Protein AF-A0A850STW4-F1 (afdb_monomer_lite)

Structure (mmCIF, N/CA/C/O backbone):
data_AF-A0A850STW4-F1
#
_entry.id   AF-A0A850STW4-F1
#
loop_
_atom_site.group_PDB
_atom_site.id
_atom_site.type_symbol
_atom_site.label_atom_id
_atom_site.label_alt_id
_atom_site.label_comp_id
_atom_site.label_asym_id
_atom_site.label_entity_id
_atom_site.label_seq_id
_atom_site.pdbx_PDB_ins_code
_atom_site.Cartn_x
_atom_site.Cartn_y
_atom_site.Cartn_z
_atom_site.occupancy
_atom_site.B_iso_or_equiv
_atom_site.auth_seq_id
_atom_site.auth_comp_id
_atom_site.auth_asym_id
_atom_site.auth_atom_id
_atom_site.pdbx_PDB_model_num
ATOM 1 N N . MET A 1 1 ? -25.063 -6.281 -8.061 1.00 38.19 1 MET A N 1
ATOM 2 C CA . MET A 1 1 ? -23.649 -5.848 -8.089 1.00 38.19 1 MET A CA 1
ATOM 3 C C . MET A 1 1 ? -23.603 -4.355 -7.805 1.00 38.19 1 MET A C 1
ATOM 5 O O . MET A 1 1 ? -24.111 -3.590 -8.612 1.00 38.19 1 MET A O 1
ATOM 9 N N . ARG A 1 2 ? -23.106 -3.925 -6.639 1.00 34.94 2 ARG A N 1
ATOM 10 C CA . ARG A 1 2 ? -22.818 -2.500 -6.410 1.00 34.94 2 ARG A CA 1
ATOM 11 C C . ARG A 1 2 ? -21.431 -2.239 -6.987 1.00 34.94 2 ARG A C 1
ATOM 13 O O . ARG A 1 2 ? -20.487 -2.894 -6.560 1.00 34.94 2 ARG A O 1
ATOM 20 N N . ALA A 1 3 ? -21.324 -1.350 -7.971 1.00 41.88 3 ALA A N 1
ATOM 21 C CA . ALA A 1 3 ? -20.027 -0.862 -8.422 1.00 41.88 3 ALA A CA 1
ATOM 22 C C . ALA A 1 3 ? -19.297 -0.271 -7.206 1.00 41.88 3 ALA A C 1
ATOM 24 O O . ALA A 1 3 ? -19.862 0.569 -6.499 1.00 41.88 3 ALA A O 1
ATOM 25 N N . ALA A 1 4 ? -18.086 -0.750 -6.921 1.00 53.72 4 ALA A N 1
ATOM 26 C CA . ALA A 1 4 ? -17.238 -0.128 -5.916 1.00 53.72 4 ALA A CA 1
ATOM 27 C C . ALA A 1 4 ? -17.026 1.340 -6.320 1.00 53.72 4 ALA A C 1
ATOM 29 O O . ALA A 1 4 ? -16.752 1.627 -7.487 1.00 53.72 4 ALA A O 1
ATOM 30 N N . LYS A 1 5 ? -17.201 2.280 -5.382 1.00 52.12 5 LYS A N 1
ATOM 31 C CA . LYS A 1 5 ? -16.791 3.673 -5.602 1.00 52.12 5 LYS A CA 1
ATOM 32 C C . LYS A 1 5 ? -15.286 3.650 -5.874 1.00 52.12 5 LYS A C 1
ATOM 34 O O . LYS A 1 5 ? -14.526 3.361 -4.958 1.00 52.12 5 LYS A O 1
ATOM 39 N N . GLY A 1 6 ? -14.888 3.898 -7.119 1.00 60.62 6 GLY A N 1
ATOM 40 C CA . GLY A 1 6 ? -13.477 3.965 -7.492 1.00 60.62 6 GLY A CA 1
ATOM 41 C C . GLY A 1 6 ? -12.769 5.079 -6.727 1.00 60.62 6 GLY A C 1
ATOM 42 O O . GLY A 1 6 ? -13.361 6.130 -6.456 1.00 60.62 6 GLY A O 1
ATOM 43 N N . VAL A 1 7 ? -11.511 4.844 -6.370 1.00 73.25 7 VAL A N 1
ATOM 44 C CA . VAL A 1 7 ? -10.676 5.851 -5.719 1.00 73.25 7 VAL A CA 1
ATOM 45 C C . VAL A 1 7 ? -10.356 6.941 -6.740 1.00 73.25 7 VAL A C 1
ATOM 47 O O . VAL A 1 7 ? -9.778 6.679 -7.790 1.00 73.25 7 VAL A O 1
ATOM 50 N N . SER A 1 8 ? -10.762 8.183 -6.462 1.00 79.75 8 SER A N 1
ATOM 51 C CA . SER A 1 8 ? -10.525 9.303 -7.384 1.00 79.75 8 SER A CA 1
ATOM 52 C C . SER A 1 8 ? -9.075 9.792 -7.359 1.00 79.75 8 SER A C 1
ATOM 54 O O . SER A 1 8 ? -8.608 10.376 -8.333 1.00 79.75 8 SER A O 1
ATOM 56 N N . VAL A 1 9 ? -8.380 9.605 -6.231 1.00 95.62 9 VAL A N 1
ATOM 57 C CA . VAL A 1 9 ? -6.977 9.985 -6.025 1.00 95.62 9 VAL A CA 1
ATOM 58 C C . VAL A 1 9 ? -6.339 9.042 -5.007 1.00 95.62 9 VAL A C 1
ATOM 60 O O . VAL A 1 9 ? -6.847 8.919 -3.895 1.00 95.62 9 VAL A O 1
ATOM 63 N N . TYR A 1 10 ? -5.194 8.456 -5.349 1.00 98.38 10 TYR A N 1
ATOM 64 C CA . TYR A 1 10 ? -4.343 7.722 -4.415 1.00 98.38 10 TYR A CA 1
ATOM 65 C C . TYR A 1 10 ? -3.368 8.691 -3.738 1.00 98.38 10 TYR A C 1
ATOM 67 O O . TYR A 1 10 ? -2.651 9.430 -4.416 1.00 98.38 10 TYR A O 1
ATOM 75 N N . SER A 1 11 ? -3.340 8.700 -2.412 1.00 98.44 11 SER A N 1
ATOM 76 C CA . SER A 1 11 ? -2.391 9.439 -1.578 1.00 98.44 11 SER A CA 1
ATOM 77 C C . SER A 1 11 ? -1.335 8.475 -1.054 1.00 98.44 11 SER A C 1
ATOM 79 O O . SER A 1 11 ? -1.653 7.541 -0.315 1.00 98.44 11 SER A O 1
ATOM 81 N N . VAL A 1 12 ? -0.093 8.700 -1.470 1.00 98.69 12 VAL A N 1
ATOM 82 C CA . VAL A 1 12 ? 1.061 7.847 -1.188 1.00 98.69 12 VAL A CA 1
ATOM 83 C C . VAL A 1 12 ? 2.028 8.626 -0.309 1.00 98.69 12 VAL A C 1
ATOM 85 O O . VAL A 1 12 ? 2.485 9.699 -0.707 1.00 98.69 12 VAL A O 1
ATOM 88 N N . LYS A 1 13 ? 2.344 8.085 0.871 1.00 98.62 13 LYS A N 1
ATOM 89 C CA . LYS A 1 13 ? 3.355 8.635 1.777 1.00 98.62 13 LYS A CA 1
ATOM 90 C C . LYS A 1 13 ? 4.736 8.524 1.151 1.00 98.62 13 LYS A C 1
ATOM 92 O O . LYS A 1 13 ? 5.451 9.516 1.099 1.00 98.62 13 LYS A O 1
ATOM 97 N N . GLU A 1 14 ? 5.081 7.338 0.664 1.00 98.69 14 GLU A N 1
ATOM 98 C CA . GLU A 1 14 ? 6.385 7.045 0.074 1.00 98.69 14 GLU A CA 1
ATOM 99 C C . GLU A 1 14 ? 6.330 5.826 -0.856 1.00 98.69 14 GLU A C 1
ATOM 101 O O . GLU A 1 14 ? 5.474 4.946 -0.725 1.00 98.69 14 GLU A O 1
ATOM 106 N N . CYS A 1 15 ? 7.253 5.792 -1.813 1.00 98.81 15 CYS A N 1
ATOM 107 C CA . CYS A 1 15 ? 7.458 4.701 -2.750 1.00 98.81 15 CYS A CA 1
ATOM 108 C C . CYS A 1 15 ? 8.961 4.516 -2.983 1.00 98.81 15 CYS A C 1
ATOM 110 O O . CYS A 1 15 ? 9.637 5.459 -3.391 1.00 98.81 15 CYS A O 1
ATOM 112 N N . TYR A 1 16 ? 9.498 3.326 -2.709 1.00 98.62 16 TYR A N 1
ATOM 113 C CA . TYR A 1 16 ? 10.944 3.077 -2.758 1.00 98.62 16 TYR A CA 1
ATOM 114 C C . TYR A 1 16 ? 11.274 1.593 -2.943 1.00 98.62 16 TYR A C 1
ATOM 116 O O . TYR A 1 16 ? 10.477 0.720 -2.622 1.00 98.62 16 TYR A O 1
ATOM 124 N N . PHE A 1 17 ? 12.466 1.295 -3.459 1.00 98.56 17 PHE A N 1
ATOM 125 C CA . PHE A 1 17 ? 12.962 -0.071 -3.628 1.00 98.56 17 PHE A CA 1
ATOM 126 C C . PHE A 1 17 ? 13.851 -0.485 -2.454 1.00 98.56 17 PHE A C 1
ATOM 128 O O . PHE A 1 17 ? 14.738 0.265 -2.051 1.00 98.56 17 PHE A O 1
ATOM 135 N N . THR A 1 18 ? 13.614 -1.677 -1.911 1.00 98.19 18 THR A N 1
ATOM 136 C CA . THR A 1 18 ? 14.407 -2.265 -0.822 1.00 98.19 18 THR A CA 1
ATOM 137 C C . THR A 1 18 ? 14.202 -3.788 -0.769 1.00 98.19 18 THR A C 1
ATOM 139 O O . THR A 1 18 ? 13.631 -4.383 -1.684 1.00 98.19 18 THR A O 1
ATOM 142 N N . LEU A 1 19 ? 14.660 -4.440 0.298 1.00 98.00 19 LEU A N 1
ATOM 143 C CA . LEU A 1 19 ? 14.302 -5.815 0.642 1.00 98.00 19 LEU A CA 1
ATOM 144 C C . LEU A 1 19 ? 13.155 -5.820 1.664 1.00 98.00 19 LEU A C 1
ATOM 146 O O . LEU A 1 19 ? 13.160 -5.018 2.596 1.00 98.00 19 LEU A O 1
ATOM 150 N N . GLN A 1 20 ? 12.196 -6.738 1.518 1.00 97.69 20 GLN A N 1
ATOM 151 C CA . GLN A 1 20 ? 11.185 -7.003 2.546 1.00 97.69 20 GLN A CA 1
ATOM 152 C C . GLN A 1 20 ? 11.881 -7.421 3.850 1.00 97.69 20 GLN A C 1
ATOM 154 O O . GLN A 1 20 ? 12.722 -8.321 3.849 1.00 97.69 20 GLN A O 1
ATOM 159 N N . GLY A 1 21 ? 11.551 -6.752 4.951 1.00 95.31 21 GLY A N 1
ATOM 160 C CA . GLY A 1 21 ? 12.136 -7.003 6.268 1.00 95.31 21 GLY A CA 1
ATOM 161 C C . GLY A 1 21 ? 11.406 -8.085 7.063 1.00 95.31 21 GLY A C 1
ATOM 162 O O . GLY A 1 21 ? 12.013 -8.719 7.921 1.00 95.31 21 GLY A O 1
ATOM 163 N N . GLU A 1 22 ? 10.133 -8.345 6.755 1.00 95.06 22 GLU A N 1
ATOM 164 C CA . GLU A 1 22 ? 9.234 -9.106 7.629 1.00 95.06 22 GLU A CA 1
ATOM 165 C C . GLU A 1 22 ? 8.542 -10.300 6.948 1.00 95.06 22 GLU A C 1
ATOM 167 O O . GLU A 1 22 ? 8.443 -10.410 5.721 1.00 95.06 22 GLU A O 1
ATOM 172 N N . GLY A 1 23 ? 8.018 -11.197 7.789 1.00 95.25 23 GLY A N 1
ATOM 173 C CA . GLY A 1 23 ? 7.176 -12.317 7.382 1.00 95.25 23 GLY A CA 1
ATOM 174 C C . GLY A 1 23 ? 7.891 -13.381 6.545 1.00 95.25 23 GLY A C 1
ATOM 175 O O . GLY A 1 23 ? 9.111 -13.508 6.525 1.00 95.25 23 GLY A O 1
ATOM 176 N N . ALA A 1 24 ? 7.113 -14.189 5.824 1.00 95.81 24 ALA A N 1
ATOM 177 C CA . ALA A 1 24 ? 7.654 -15.290 5.019 1.00 95.81 24 ALA A CA 1
ATOM 178 C C . ALA A 1 24 ? 8.400 -14.831 3.747 1.00 95.81 24 ALA A C 1
ATOM 180 O O . ALA A 1 24 ? 8.971 -15.657 3.040 1.00 95.81 24 ALA A O 1
ATOM 181 N N . GLN A 1 25 ? 8.366 -13.532 3.430 1.00 95.62 25 GLN A N 1
ATOM 182 C CA . GLN A 1 25 ? 9.007 -12.943 2.250 1.00 95.62 25 GLN A CA 1
ATOM 183 C C . GLN A 1 25 ? 10.273 -12.141 2.615 1.00 95.62 25 GLN A C 1
ATOM 185 O O . GLN A 1 25 ? 10.806 -11.441 1.754 1.00 95.62 25 GLN A O 1
ATOM 190 N N . THR A 1 26 ? 10.766 -12.226 3.859 1.00 97.31 26 THR A N 1
ATOM 191 C CA . THR A 1 26 ? 11.983 -11.528 4.303 1.00 97.31 26 THR A CA 1
ATOM 192 C C . THR A 1 26 ? 13.170 -11.777 3.364 1.00 97.31 26 THR A C 1
ATOM 194 O O . THR A 1 26 ? 13.424 -12.899 2.926 1.00 97.31 26 THR A O 1
ATOM 197 N N . GLY A 1 27 ? 13.915 -10.714 3.055 1.00 97.19 27 GLY A N 1
ATOM 198 C CA . GLY A 1 27 ? 15.076 -10.725 2.162 1.00 97.19 27 GLY A CA 1
ATOM 199 C C . GLY A 1 27 ? 14.730 -10.626 0.674 1.00 97.19 27 GLY A C 1
ATOM 200 O O . GLY A 1 27 ? 15.629 -10.461 -0.151 1.00 97.19 27 GLY A O 1
ATOM 201 N N . ARG A 1 28 ? 13.447 -10.684 0.299 1.00 97.06 28 ARG A N 1
ATOM 202 C CA . ARG A 1 28 ? 13.025 -10.549 -1.097 1.00 97.06 28 ARG A CA 1
ATOM 203 C C . ARG A 1 28 ? 13.042 -9.088 -1.539 1.00 97.06 28 ARG A C 1
ATOM 205 O O . ARG A 1 28 ? 12.437 -8.237 -0.895 1.00 97.06 28 ARG A O 1
ATOM 212 N N . ALA A 1 29 ? 13.684 -8.814 -2.672 1.00 98.06 29 ALA A N 1
ATOM 213 C CA . ALA A 1 29 ? 13.673 -7.493 -3.296 1.00 98.06 29 ALA A CA 1
ATOM 214 C C . ALA A 1 29 ? 12.253 -7.080 -3.700 1.00 98.06 29 ALA A C 1
ATOM 216 O O . ALA A 1 29 ? 11.566 -7.858 -4.361 1.00 98.06 29 ALA A O 1
ATOM 217 N N . ALA A 1 30 ? 11.838 -5.871 -3.322 1.00 98.50 30 ALA A N 1
ATOM 218 C CA . ALA A 1 30 ? 10.496 -5.346 -3.541 1.00 98.50 30 ALA A CA 1
ATOM 219 C C . ALA A 1 30 ? 10.486 -3.818 -3.686 1.00 98.50 30 ALA A C 1
ATOM 221 O O . ALA A 1 30 ? 11.304 -3.115 -3.091 1.00 98.50 30 ALA A O 1
ATOM 222 N N . VAL A 1 31 ? 9.511 -3.294 -4.431 1.00 98.81 31 VAL A N 1
ATOM 223 C CA . VAL A 1 31 ? 9.114 -1.884 -4.302 1.00 98.81 31 VAL A CA 1
ATOM 224 C C . VAL A 1 31 ? 8.079 -1.783 -3.189 1.00 98.81 31 VAL A C 1
ATOM 226 O O . VAL A 1 31 ? 7.056 -2.455 -3.233 1.00 98.81 31 VAL A O 1
ATOM 229 N N . PHE A 1 32 ? 8.316 -0.944 -2.194 1.00 98.81 32 PHE A N 1
ATOM 230 C CA . PHE A 1 32 ? 7.319 -0.594 -1.193 1.00 98.81 32 PHE A CA 1
ATOM 231 C C . PHE A 1 32 ? 6.473 0.555 -1.717 1.00 98.81 32 PHE A C 1
ATOM 233 O O . PHE A 1 32 ? 7.013 1.575 -2.135 1.00 98.81 32 PHE A O 1
ATOM 240 N N . LEU A 1 33 ? 5.154 0.379 -1.688 1.00 98.88 33 LEU A N 1
ATOM 241 C CA . LEU A 1 33 ? 4.161 1.409 -1.967 1.00 98.88 33 LEU A CA 1
ATOM 242 C C . LEU A 1 33 ? 3.383 1.670 -0.674 1.00 98.88 33 LEU A C 1
ATOM 244 O O . LEU A 1 33 ? 2.465 0.917 -0.340 1.00 98.88 33 LEU A O 1
ATOM 248 N N . ARG A 1 34 ? 3.769 2.717 0.064 1.00 98.81 34 ARG A N 1
ATOM 249 C CA . ARG A 1 34 ? 3.143 3.093 1.336 1.00 98.81 34 ARG A CA 1
ATOM 250 C C . ARG A 1 34 ? 2.060 4.138 1.097 1.00 98.81 34 ARG A C 1
ATOM 252 O O . ARG A 1 34 ? 2.357 5.302 0.829 1.00 98.81 34 ARG A O 1
ATOM 259 N N . PHE A 1 35 ? 0.801 3.744 1.215 1.00 98.62 35 PHE A N 1
ATOM 260 C CA . PHE A 1 35 ? -0.332 4.659 1.191 1.00 98.62 35 PHE A CA 1
ATOM 261 C C . PHE A 1 35 ? -0.385 5.521 2.459 1.00 98.62 35 PHE A C 1
ATOM 263 O O . PHE A 1 35 ? 0.166 5.182 3.506 1.00 98.62 35 PHE A O 1
ATOM 270 N N . SER A 1 36 ? -1.043 6.669 2.353 1.00 98.31 36 SER A N 1
ATOM 271 C CA . SER A 1 36 ? -1.301 7.560 3.482 1.00 98.31 36 SER A CA 1
ATOM 272 C C . SER A 1 36 ? -2.599 7.188 4.202 1.00 98.31 36 SER A C 1
ATOM 274 O O . SER A 1 36 ? -3.604 6.872 3.565 1.00 98.31 36 SER A O 1
ATOM 276 N N . GLY A 1 37 ? -2.611 7.331 5.528 1.00 97.62 37 GLY A N 1
ATOM 277 C CA . GLY A 1 37 ? -3.808 7.162 6.363 1.00 97.62 37 GLY A CA 1
ATOM 278 C C . GLY A 1 37 ? -4.104 5.721 6.800 1.00 97.62 37 GLY A C 1
ATOM 279 O O . GLY A 1 37 ? -3.703 4.754 6.161 1.00 97.62 37 GLY A O 1
ATOM 280 N N . CYS A 1 38 ? -4.812 5.585 7.924 1.00 98.38 38 CYS A N 1
ATOM 281 C CA . CYS A 1 38 ? -5.227 4.317 8.525 1.00 98.38 38 CYS A CA 1
ATOM 282 C C . CYS A 1 38 ? -6.606 4.479 9.176 1.00 98.38 38 CYS A C 1
ATOM 284 O O . CYS A 1 38 ? -6.958 5.561 9.641 1.00 98.38 38 CYS A O 1
ATOM 286 N N . ASN A 1 39 ? -7.385 3.401 9.246 1.00 97.56 39 ASN A N 1
ATOM 287 C CA . ASN A 1 39 ? -8.683 3.392 9.921 1.00 97.56 39 ASN A CA 1
ATOM 288 C C . ASN A 1 39 ? -8.593 3.098 11.429 1.00 97.56 39 ASN A C 1
ATOM 290 O O . ASN A 1 39 ? -9.602 3.203 12.121 1.00 97.56 39 ASN A O 1
ATOM 294 N N . LEU A 1 40 ? -7.413 2.732 11.945 1.00 97.19 40 LEU A N 1
ATOM 295 C CA . LEU A 1 40 ? -7.210 2.386 13.362 1.00 97.19 40 LEU A CA 1
ATOM 296 C C . LEU A 1 40 ? -6.439 3.444 14.162 1.00 97.19 40 LEU A C 1
ATOM 298 O O . LEU A 1 40 ? -6.410 3.372 15.392 1.00 97.19 40 LEU A O 1
ATOM 302 N N . TRP A 1 41 ? -5.817 4.408 13.482 1.00 97.81 41 TRP A N 1
ATOM 303 C CA . TRP A 1 41 ? -5.128 5.557 14.070 1.00 97.81 41 TRP A CA 1
ATOM 304 C C . TRP A 1 41 ? -4.978 6.664 13.019 1.00 97.81 41 TRP A C 1
ATOM 306 O O . TRP A 1 41 ? -4.768 6.374 11.845 1.00 97.81 41 TRP A O 1
ATOM 316 N N . SER A 1 42 ? -5.063 7.932 13.428 1.00 94.88 42 SER A N 1
ATOM 317 C CA . SER A 1 42 ? -4.937 9.082 12.519 1.00 94.88 42 SER A CA 1
ATOM 318 C C . SER A 1 42 ? -3.521 9.286 11.969 1.00 94.88 42 SER A C 1
ATOM 320 O O . SER A 1 42 ? -3.358 9.983 10.969 1.00 94.88 42 SER A O 1
ATOM 322 N N . GLY A 1 43 ? -2.505 8.700 12.613 1.00 94.94 43 GLY A N 1
ATOM 323 C CA . GLY A 1 43 ? -1.092 8.965 12.329 1.00 94.94 43 GLY A CA 1
ATOM 324 C C . GLY A 1 43 ? -0.550 10.204 13.043 1.00 94.94 43 GLY A C 1
ATOM 325 O O . GLY A 1 43 ? 0.576 10.615 12.787 1.00 94.94 43 GLY A O 1
ATOM 326 N N . LEU A 1 44 ? -1.346 10.826 13.919 1.00 94.88 44 LEU A N 1
ATOM 327 C CA . LEU A 1 44 ? -0.955 12.006 14.685 1.00 94.88 44 LEU A CA 1
ATOM 328 C C . LEU A 1 44 ? -0.774 11.621 16.152 1.00 94.88 44 LEU A C 1
ATOM 330 O O . LEU A 1 44 ? -1.672 11.041 16.766 1.00 94.88 44 LEU A O 1
ATOM 334 N N . GLU A 1 45 ? 0.374 11.982 16.728 1.00 96.06 45 GLU A N 1
ATOM 335 C CA . GLU A 1 45 ? 0.746 11.596 18.100 1.00 96.06 45 GLU A CA 1
ATOM 336 C C . GLU A 1 45 ? -0.287 12.016 19.148 1.00 96.06 45 GLU A C 1
ATOM 338 O O . GLU A 1 45 ? -0.592 11.253 20.060 1.00 96.06 45 GLU A O 1
ATOM 343 N N . ARG A 1 46 ? -0.910 13.185 18.965 1.00 96.62 46 ARG A N 1
ATOM 344 C CA . ARG A 1 46 ? -1.978 13.685 19.848 1.00 96.62 46 ARG A CA 1
ATOM 345 C C . ARG A 1 46 ? -3.199 12.759 19.954 1.00 96.62 46 ARG A C 1
ATOM 347 O O . ARG A 1 46 ? -3.935 12.858 20.926 1.00 96.62 46 ARG A O 1
ATOM 354 N N . ASP A 1 47 ? -3.409 11.877 18.977 1.00 96.19 47 ASP A N 1
ATOM 355 C CA . ASP A 1 47 ? -4.547 10.954 18.937 1.00 96.19 47 ASP A CA 1
ATOM 356 C C . ASP A 1 47 ? -4.138 9.520 19.335 1.00 96.19 47 ASP A C 1
ATOM 358 O O . ASP A 1 47 ? -4.983 8.627 19.386 1.00 96.19 47 ASP A O 1
ATOM 362 N N . ARG A 1 48 ? -2.846 9.256 19.597 1.00 96.38 48 ARG A N 1
ATOM 363 C CA . ARG A 1 48 ? -2.320 7.896 19.821 1.00 96.38 48 ARG A CA 1
ATOM 364 C C . ARG A 1 48 ? -2.938 7.219 21.043 1.00 96.38 48 ARG A C 1
ATOM 366 O O . ARG A 1 48 ? -3.242 6.031 20.988 1.00 96.38 48 ARG A O 1
ATOM 373 N N . GLU A 1 49 ? -3.141 7.949 22.136 1.00 96.25 49 GLU A N 1
ATOM 374 C CA . GLU A 1 49 ? -3.673 7.376 23.382 1.00 96.25 49 GLU A CA 1
ATOM 375 C C . GLU A 1 49 ? -5.122 6.891 23.249 1.00 96.25 49 GLU A C 1
ATOM 377 O O . GLU A 1 49 ? -5.502 5.901 23.878 1.00 96.25 49 GLU A O 1
ATOM 382 N N . SER A 1 50 ? -5.927 7.555 22.417 1.00 96.06 50 SER A N 1
ATOM 383 C CA . SER A 1 50 ? -7.334 7.214 22.177 1.00 96.06 50 SER A CA 1
ATOM 384 C C . SER A 1 50 ? -7.542 6.317 20.952 1.00 96.06 50 SER A C 1
ATOM 386 O O . SER A 1 50 ? -8.645 5.808 20.748 1.00 96.06 50 SER A O 1
ATOM 388 N N . ALA A 1 51 ? -6.494 6.076 20.161 1.00 96.75 51 ALA A N 1
ATOM 389 C CA . ALA A 1 51 ? -6.542 5.232 18.976 1.00 96.75 51 ALA A CA 1
ATOM 390 C C . ALA A 1 51 ? -6.831 3.757 19.298 1.00 96.75 51 ALA A C 1
ATOM 392 O O . ALA A 1 51 ? -6.565 3.258 20.400 1.00 96.75 51 ALA A O 1
ATOM 393 N N . VAL A 1 52 ? -7.327 3.037 18.287 1.00 97.00 52 VAL A N 1
ATOM 394 C CA . VAL A 1 52 ? -7.497 1.578 18.347 1.00 97.00 52 VAL A CA 1
ATOM 395 C C . VAL A 1 52 ? -6.131 0.893 18.256 1.00 97.00 52 VAL A C 1
ATOM 397 O O . VAL A 1 52 ? -5.827 0.004 19.046 1.00 97.00 52 VAL A O 1
ATOM 400 N N . CYS A 1 53 ? -5.266 1.345 17.342 1.00 96.56 53 CYS A N 1
ATOM 401 C CA . CYS A 1 53 ? -3.874 0.904 17.259 1.00 96.56 53 CYS A CA 1
ATOM 402 C C . CYS A 1 53 ? -2.948 1.954 17.891 1.00 96.56 53 CYS A C 1
ATOM 404 O O . CYS A 1 53 ? -2.768 3.031 17.330 1.00 96.56 53 CYS A O 1
ATOM 406 N N . ARG A 1 54 ? -2.342 1.645 19.045 1.00 96.06 54 ARG A N 1
ATOM 407 C CA . ARG A 1 54 ? -1.527 2.610 19.820 1.00 96.06 54 ARG A CA 1
ATOM 408 C C . ARG A 1 54 ? -0.016 2.417 19.692 1.00 96.06 54 ARG A C 1
ATOM 410 O O . ARG A 1 54 ? 0.757 3.278 20.095 1.00 96.06 54 ARG A O 1
ATOM 417 N N . PHE A 1 55 ? 0.406 1.297 19.115 1.00 95.06 55 PHE A N 1
ATOM 418 C CA . PHE A 1 55 ? 1.804 0.863 19.051 1.00 95.06 55 PHE A CA 1
ATOM 419 C C . PHE A 1 55 ? 2.411 0.982 17.647 1.00 95.06 55 PHE A C 1
ATOM 421 O O . PHE A 1 55 ? 3.448 0.389 17.381 1.00 95.06 55 PHE A O 1
ATOM 428 N N . CYS A 1 56 ? 1.760 1.706 16.730 1.00 94.31 56 CYS A N 1
ATOM 429 C CA . CYS A 1 56 ? 2.279 1.877 15.377 1.00 94.31 56 CYS A CA 1
ATOM 430 C C . CYS A 1 56 ? 3.619 2.629 15.397 1.00 94.31 56 CYS A C 1
ATOM 432 O O . CYS A 1 56 ? 3.733 3.678 16.037 1.00 94.31 56 CYS A O 1
ATOM 434 N N . ASP A 1 57 ? 4.595 2.082 14.686 1.00 92.44 57 ASP A N 1
ATOM 435 C CA . ASP A 1 57 ? 5.979 2.542 14.534 1.00 92.44 57 ASP A CA 1
ATOM 436 C C . ASP A 1 57 ? 6.220 3.321 13.228 1.00 92.44 57 ASP A C 1
ATOM 438 O O . ASP A 1 57 ? 7.330 3.764 12.947 1.00 92.44 57 ASP A O 1
ATOM 442 N N . THR A 1 58 ? 5.177 3.468 12.415 1.00 91.94 58 THR A N 1
ATOM 443 C CA . THR A 1 58 ? 5.258 3.950 11.039 1.00 91.94 58 THR A CA 1
ATOM 444 C C . THR A 1 58 ? 4.673 5.354 10.927 1.00 91.94 58 THR A C 1
ATOM 446 O O . THR A 1 58 ? 3.533 5.588 11.331 1.00 91.94 58 THR A O 1
ATOM 449 N N . ASP A 1 59 ? 5.401 6.267 10.280 1.00 94.94 59 ASP A N 1
ATOM 450 C CA . ASP A 1 59 ? 4.833 7.523 9.787 1.00 94.94 59 ASP A CA 1
ATOM 451 C C . ASP A 1 59 ? 4.106 7.286 8.452 1.00 94.94 59 ASP A C 1
ATOM 453 O O . ASP A 1 59 ? 4.709 6.940 7.437 1.00 94.94 59 ASP A O 1
ATOM 457 N N . PHE A 1 60 ? 2.790 7.482 8.455 1.00 96.00 60 PHE A N 1
ATOM 458 C CA . PHE A 1 60 ? 1.930 7.398 7.271 1.00 96.00 60 PHE A CA 1
ATOM 459 C C . PHE A 1 60 ? 1.099 8.672 7.052 1.00 96.00 60 PHE A C 1
ATOM 461 O O . PHE A 1 60 ? 0.161 8.675 6.244 1.00 96.00 60 PHE A O 1
ATOM 468 N N . ALA A 1 61 ? 1.392 9.750 7.782 1.00 96.25 61 ALA A N 1
ATOM 469 C CA . ALA A 1 61 ? 0.683 11.014 7.646 1.00 96.25 61 ALA A CA 1
ATOM 470 C C . ALA A 1 61 ? 1.284 11.838 6.497 1.00 96.25 61 ALA A C 1
ATOM 472 O O . ALA A 1 61 ? 2.498 11.986 6.388 1.00 96.25 61 ALA A O 1
ATOM 473 N N . GLY A 1 62 ? 0.430 12.401 5.638 1.00 96.56 62 GLY A N 1
ATOM 474 C CA . GLY A 1 62 ? 0.881 13.204 4.496 1.00 96.56 62 GLY A CA 1
ATOM 475 C C . GLY A 1 62 ? 1.380 12.378 3.303 1.00 96.56 62 GLY A C 1
ATOM 476 O O . GLY A 1 62 ? 1.156 11.173 3.224 1.00 96.56 62 GLY A O 1
ATOM 477 N N . VAL A 1 63 ? 1.989 13.064 2.332 1.00 98.19 63 VAL A N 1
ATOM 478 C CA . VAL A 1 63 ? 2.437 12.524 1.025 1.00 98.19 63 VAL A CA 1
ATOM 479 C C . VAL A 1 63 ? 3.848 13.009 0.660 1.00 98.19 63 VAL A C 1
ATOM 481 O O . VAL A 1 63 ? 4.175 13.210 -0.505 1.00 98.19 63 VAL A O 1
ATOM 484 N N . ASP A 1 64 ? 4.645 13.305 1.678 1.00 97.94 64 ASP A N 1
ATOM 485 C CA . ASP A 1 64 ? 5.898 14.062 1.623 1.00 97.94 64 ASP A CA 1
ATOM 486 C C . ASP A 1 64 ? 7.161 13.194 1.735 1.00 97.94 64 ASP A C 1
ATOM 488 O O . ASP A 1 64 ? 8.273 13.719 1.685 1.00 97.94 64 ASP A O 1
ATOM 492 N N . GLY A 1 65 ? 7.010 11.875 1.869 1.00 98.00 65 GLY A N 1
ATOM 493 C CA . GLY A 1 65 ? 8.130 10.942 1.883 1.00 98.00 65 GLY A CA 1
ATOM 494 C C . GLY A 1 65 ? 8.745 10.720 0.492 1.00 98.00 65 GLY A C 1
ATOM 495 O O . GLY A 1 65 ? 8.233 11.205 -0.525 1.00 98.00 65 GLY A O 1
ATOM 496 N N . PRO A 1 66 ? 9.856 9.968 0.407 1.00 97.81 66 PRO A N 1
ATOM 497 C CA . PRO A 1 66 ? 10.528 9.675 -0.857 1.00 97.81 66 PRO A CA 1
ATOM 498 C C . PRO A 1 66 ? 9.588 8.983 -1.843 1.00 97.81 66 PRO A C 1
ATOM 500 O O . PRO A 1 66 ? 8.964 7.981 -1.516 1.00 97.81 66 PRO A O 1
ATOM 503 N N . GLY A 1 67 ? 9.451 9.524 -3.055 1.00 98.25 67 GLY A N 1
ATOM 504 C CA . GLY A 1 67 ? 8.501 8.989 -4.034 1.00 98.25 67 GLY A CA 1
ATOM 505 C C . GLY A 1 67 ? 7.024 9.149 -3.638 1.00 98.25 67 GLY A C 1
ATOM 506 O O . GLY A 1 67 ? 6.169 8.562 -4.302 1.00 98.25 67 GLY A O 1
ATOM 507 N N . GLY A 1 68 ? 6.722 9.918 -2.588 1.00 98.50 68 GLY A N 1
ATOM 508 C CA . GLY A 1 68 ? 5.374 10.268 -2.159 1.00 98.50 68 GLY A CA 1
ATOM 509 C C . GLY A 1 68 ? 4.679 11.234 -3.117 1.00 98.50 68 GLY A C 1
ATOM 510 O O . GLY A 1 68 ? 5.304 11.902 -3.945 1.00 98.50 68 GLY A O 1
ATOM 511 N N . GLY A 1 69 ? 3.353 11.283 -3.032 1.00 98.38 69 GLY A N 1
ATOM 512 C CA . GLY A 1 69 ? 2.5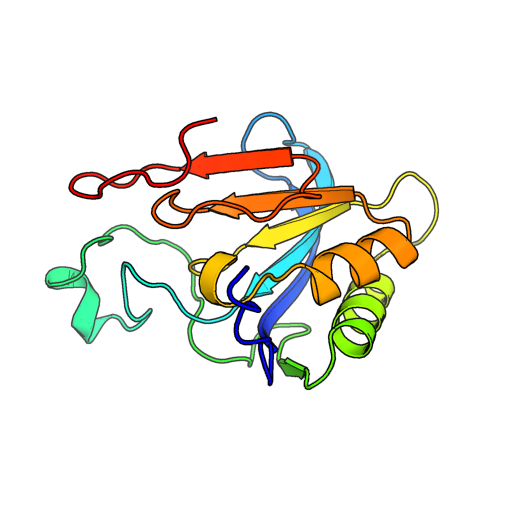51 12.187 -3.845 1.00 98.38 69 GLY A CA 1
ATOM 513 C C . GLY A 1 69 ? 1.081 11.799 -3.936 1.00 98.38 69 GLY A C 1
ATOM 514 O O . GLY A 1 69 ? 0.596 10.882 -3.270 1.00 98.38 69 GLY A O 1
ATOM 515 N N . LYS A 1 70 ? 0.360 12.527 -4.793 1.00 98.38 70 LYS A N 1
ATOM 516 C CA . LYS A 1 70 ? -1.036 12.249 -5.139 1.00 98.38 70 LYS A CA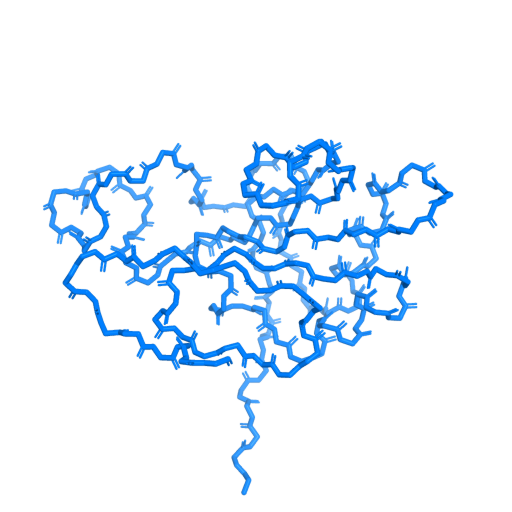 1
ATOM 517 C C . LYS A 1 70 ? -1.137 11.815 -6.592 1.00 98.38 70 LYS A C 1
ATOM 519 O O . LYS A 1 70 ? -0.630 12.498 -7.479 1.00 98.38 70 LYS A O 1
ATOM 524 N N . PHE A 1 71 ? -1.848 10.723 -6.833 1.00 98.19 71 PHE A N 1
ATOM 525 C CA . PHE A 1 71 ? -1.973 10.118 -8.152 1.00 98.19 71 PHE A CA 1
ATOM 526 C C . PHE A 1 71 ? -3.448 10.014 -8.522 1.00 98.19 71 PHE A C 1
ATOM 528 O O . PHE A 1 71 ? -4.210 9.319 -7.862 1.00 98.19 71 PHE A O 1
ATOM 535 N N . GLY A 1 72 ? -3.863 10.721 -9.574 1.00 96.81 72 GLY A N 1
ATOM 536 C CA . GLY A 1 72 ? -5.267 10.771 -10.005 1.00 96.81 72 GLY A CA 1
ATOM 537 C C . GLY A 1 72 ? -5.713 9.608 -10.896 1.00 96.81 72 GLY A C 1
ATOM 538 O O . GLY A 1 72 ? -6.846 9.603 -11.361 1.00 96.81 72 GLY A O 1
ATOM 539 N N . ALA A 1 73 ? -4.826 8.656 -11.199 1.00 96.31 73 ALA A N 1
ATOM 540 C CA . ALA A 1 73 ? -5.144 7.526 -12.063 1.00 96.31 73 ALA A CA 1
ATOM 541 C C . ALA A 1 73 ? -4.349 6.268 -11.668 1.00 96.31 73 ALA A C 1
ATOM 543 O O . ALA A 1 73 ? -3.150 6.382 -11.393 1.00 96.31 73 ALA A O 1
ATOM 544 N N . PRO A 1 74 ? -4.957 5.066 -11.738 1.00 97.50 74 PRO A N 1
ATOM 545 C CA . PRO A 1 74 ? -4.287 3.820 -11.359 1.00 97.50 74 PRO A CA 1
ATOM 546 C C . PRO A 1 74 ? -3.044 3.543 -12.210 1.00 97.50 74 PRO A C 1
ATOM 548 O O . PRO A 1 74 ? -1.989 3.188 -11.696 1.00 97.50 74 PRO A O 1
ATOM 551 N N . ARG A 1 75 ? -3.134 3.798 -13.525 1.00 97.94 75 ARG A N 1
ATOM 552 C CA . ARG A 1 75 ? -1.997 3.657 -14.450 1.00 97.94 75 ARG A CA 1
ATOM 553 C C . ARG A 1 75 ? -0.842 4.589 -14.091 1.00 97.94 75 ARG A C 1
ATOM 555 O O . ARG A 1 75 ? 0.295 4.145 -14.113 1.00 97.94 75 ARG A O 1
ATOM 562 N N . ALA A 1 76 ? -1.135 5.835 -13.712 1.00 98.19 76 ALA A N 1
ATOM 563 C CA . ALA A 1 76 ? -0.106 6.805 -13.344 1.00 98.19 76 ALA A CA 1
ATOM 564 C C . ALA A 1 76 ? 0.649 6.383 -12.075 1.00 98.19 76 ALA A C 1
ATOM 566 O O . ALA A 1 76 ? 1.870 6.513 -12.023 1.00 98.19 76 ALA A O 1
ATOM 567 N N . LEU A 1 77 ? -0.058 5.842 -11.076 1.00 98.75 77 LEU A N 1
ATOM 568 C CA . LEU A 1 77 ? 0.588 5.294 -9.885 1.00 98.75 77 LEU A CA 1
ATOM 569 C C . LEU A 1 77 ? 1.390 4.028 -10.209 1.00 98.75 77 LEU A C 1
ATOM 571 O O . LEU A 1 77 ? 2.533 3.899 -9.786 1.00 98.75 77 LEU A O 1
ATOM 575 N N . ALA A 1 78 ? 0.841 3.117 -11.008 1.00 98.69 78 ALA A N 1
ATOM 576 C CA . ALA A 1 78 ? 1.557 1.907 -11.390 1.00 98.69 78 ALA A CA 1
ATOM 577 C C . ALA A 1 78 ? 2.823 2.217 -12.224 1.00 98.69 78 ALA A C 1
ATOM 579 O O . ALA A 1 78 ? 3.868 1.609 -12.003 1.00 98.69 78 ALA A O 1
ATOM 580 N N . ASP A 1 79 ? 2.771 3.208 -13.125 1.00 98.69 79 ASP A N 1
ATOM 581 C CA . ASP A 1 79 ? 3.946 3.723 -13.850 1.00 98.69 79 ASP A CA 1
ATOM 582 C C . ASP A 1 79 ? 4.975 4.339 -12.905 1.00 98.69 79 ASP A C 1
ATOM 584 O O . ASP A 1 79 ? 6.176 4.201 -13.118 1.00 98.69 79 ASP A O 1
ATOM 588 N N . HIS A 1 80 ? 4.516 5.024 -11.858 1.00 98.75 80 HIS A N 1
ATOM 589 C CA . HIS A 1 80 ? 5.391 5.578 -10.833 1.00 98.75 80 HIS A CA 1
ATOM 590 C C . HIS A 1 80 ? 6.111 4.481 -10.046 1.00 98.75 80 HIS A C 1
ATOM 592 O O . HIS A 1 80 ? 7.332 4.528 -9.954 1.00 98.75 80 HIS A O 1
ATOM 598 N N . VAL A 1 81 ? 5.388 3.458 -9.579 1.00 98.81 81 VAL A N 1
ATOM 599 C CA . VAL A 1 81 ? 5.954 2.274 -8.900 1.00 98.81 81 VAL A CA 1
ATOM 600 C C . VAL A 1 81 ? 7.001 1.584 -9.776 1.00 98.81 81 VAL A C 1
ATOM 602 O O . VAL A 1 81 ? 8.089 1.258 -9.301 1.00 98.81 81 VAL A O 1
ATOM 605 N N . ALA A 1 82 ? 6.716 1.414 -11.070 1.00 98.56 82 ALA A N 1
ATOM 606 C CA . ALA A 1 82 ? 7.616 0.739 -12.001 1.00 98.56 82 ALA A CA 1
ATOM 607 C C . ALA A 1 82 ? 8.992 1.415 -12.129 1.00 98.56 82 ALA A C 1
ATOM 609 O O . ALA A 1 82 ? 9.984 0.722 -12.341 1.00 98.56 82 ALA A O 1
ATOM 610 N N . LYS A 1 83 ? 9.084 2.740 -11.940 1.00 98.38 83 LYS A N 1
ATOM 611 C CA . LYS A 1 83 ? 10.359 3.485 -12.001 1.00 98.38 83 LYS A CA 1
ATOM 612 C C . LYS A 1 83 ? 11.339 3.107 -10.891 1.00 98.38 83 LYS A C 1
ATOM 614 O O . LYS A 1 83 ? 12.530 3.357 -11.041 1.00 98.38 83 LYS A O 1
ATOM 619 N N . PHE A 1 84 ? 10.852 2.546 -9.785 1.00 98.50 84 PHE A N 1
ATOM 620 C CA . PHE A 1 84 ? 11.698 2.146 -8.660 1.00 98.50 84 PHE A CA 1
ATOM 621 C C . PHE A 1 84 ? 12.280 0.744 -8.831 1.00 98.50 84 PHE A C 1
ATOM 623 O O . PHE A 1 84 ? 13.223 0.396 -8.126 1.00 98.50 84 PHE A O 1
ATOM 630 N N . TRP A 1 85 ? 11.758 -0.069 -9.753 1.00 98.38 85 TRP A N 1
ATOM 631 C CA . TRP A 1 85 ? 12.329 -1.387 -9.995 1.00 98.38 85 TRP A CA 1
ATOM 632 C C . TRP A 1 85 ? 13.604 -1.270 -10.844 1.00 98.38 85 TRP A C 1
ATOM 634 O O . TRP A 1 85 ? 13.547 -0.707 -11.938 1.00 98.38 85 TRP A O 1
ATOM 644 N N . PRO A 1 86 ? 14.748 -1.830 -10.409 1.00 97.00 86 PRO A N 1
ATOM 645 C CA . PRO A 1 86 ? 16.019 -1.686 -11.127 1.00 97.00 86 PRO A CA 1
ATOM 646 C C . PRO A 1 86 ? 16.099 -2.497 -12.436 1.00 97.00 86 PRO A C 1
ATOM 648 O O . PRO A 1 86 ? 17.082 -2.391 -13.165 1.00 97.00 86 PRO A O 1
ATOM 651 N N . GLY A 1 87 ? 15.075 -3.298 -12.749 1.00 93.56 87 GLY A N 1
ATOM 652 C CA . GLY A 1 87 ? 15.021 -4.166 -13.926 1.00 93.56 87 GLY A CA 1
ATOM 653 C C . GLY A 1 87 ? 15.383 -5.624 -13.624 1.00 93.56 87 GLY A C 1
ATOM 654 O O . GLY A 1 87 ? 15.953 -5.948 -12.584 1.00 93.56 87 GLY A O 1
ATOM 655 N N . GLY A 1 88 ? 15.017 -6.519 -14.547 1.00 91.56 88 GLY A N 1
ATOM 656 C CA . GLY A 1 88 ? 15.231 -7.964 -14.417 1.00 91.56 88 GLY A CA 1
ATOM 657 C C . GLY A 1 88 ? 14.344 -8.650 -13.367 1.00 91.56 88 GLY A C 1
ATOM 658 O O . GLY A 1 88 ? 13.558 -8.015 -12.664 1.00 91.56 88 GLY A O 1
ATOM 659 N N . GLY A 1 89 ? 14.474 -9.976 -13.270 1.00 92.31 89 GLY A N 1
ATOM 660 C CA . GLY A 1 89 ? 13.796 -10.792 -12.260 1.00 92.31 89 GLY A CA 1
ATOM 661 C C . GLY A 1 89 ? 12.264 -10.788 -12.344 1.00 92.31 89 GLY A C 1
ATOM 662 O O . GLY A 1 89 ? 11.674 -10.557 -13.397 1.00 92.31 89 GLY A O 1
ATOM 663 N N . SER A 1 90 ? 11.620 -11.089 -11.213 1.00 93.56 90 SER A N 1
ATOM 664 C CA . SER A 1 90 ? 10.161 -11.062 -11.055 1.00 93.56 90 SER A CA 1
ATOM 665 C C . SER A 1 90 ? 9.772 -9.931 -10.099 1.00 93.56 90 SER A C 1
ATOM 667 O O . SER A 1 90 ? 9.867 -10.135 -8.882 1.00 93.56 90 SER A O 1
ATOM 669 N N . PRO A 1 91 ? 9.370 -8.756 -10.617 1.00 97.31 91 PRO A N 1
ATOM 670 C CA . PRO A 1 91 ? 9.073 -7.599 -9.788 1.00 97.31 91 PRO A CA 1
ATOM 671 C C . PRO A 1 91 ? 7.935 -7.891 -8.814 1.00 97.31 91 PRO A C 1
ATOM 673 O O . PRO A 1 91 ? 6.967 -8.585 -9.131 1.00 97.31 91 PRO A O 1
ATOM 676 N N . ILE A 1 92 ? 8.069 -7.363 -7.603 1.00 98.38 92 ILE A N 1
ATOM 677 C CA . ILE A 1 92 ? 7.047 -7.430 -6.563 1.00 98.38 92 ILE A CA 1
ATOM 678 C C . ILE A 1 92 ? 6.890 -6.053 -5.937 1.00 98.38 92 ILE A C 1
ATOM 680 O O . ILE A 1 92 ? 7.873 -5.342 -5.708 1.00 98.38 92 ILE A O 1
ATOM 684 N N . VAL A 1 93 ? 5.640 -5.676 -5.700 1.00 98.81 93 VAL A N 1
ATOM 685 C CA . VAL A 1 93 ? 5.273 -4.475 -4.964 1.00 98.81 93 VAL A CA 1
ATOM 686 C C . VAL A 1 93 ? 4.623 -4.902 -3.657 1.00 98.81 93 VAL A C 1
ATOM 688 O O . VAL A 1 93 ? 3.748 -5.766 -3.654 1.00 98.81 93 VAL A O 1
ATOM 691 N N . VAL A 1 94 ? 5.073 -4.322 -2.548 1.00 98.81 94 VAL A N 1
ATOM 692 C CA . VAL A 1 94 ? 4.435 -4.459 -1.239 1.00 98.81 94 VAL A CA 1
ATOM 693 C C . VAL A 1 94 ? 3.563 -3.228 -1.028 1.00 98.81 94 VAL A C 1
ATOM 695 O O . VAL A 1 94 ? 4.066 -2.131 -0.778 1.00 98.81 94 VAL A O 1
ATOM 698 N N . CYS A 1 95 ? 2.252 -3.400 -1.164 1.00 98.75 95 CYS A N 1
ATOM 699 C CA . CYS A 1 95 ? 1.257 -2.386 -0.842 1.00 98.75 95 CYS A CA 1
ATOM 700 C C . CYS A 1 95 ? 1.028 -2.355 0.675 1.00 98.75 95 CYS A C 1
ATOM 702 O O . CYS A 1 95 ? 0.609 -3.344 1.274 1.00 98.75 95 CYS A O 1
ATOM 704 N N . THR A 1 96 ? 1.297 -1.213 1.299 1.00 98.69 96 THR A N 1
ATOM 705 C CA . THR A 1 96 ? 1.242 -1.019 2.758 1.00 98.69 96 THR A CA 1
ATOM 706 C C . THR A 1 96 ? 0.779 0.407 3.089 1.00 98.69 96 THR A C 1
ATOM 708 O O . THR A 1 96 ? 0.449 1.164 2.181 1.00 98.69 96 THR A O 1
ATOM 711 N N . GLY A 1 97 ? 0.800 0.807 4.361 1.00 81.88 97 GLY A N 1
ATOM 712 C CA . GLY A 1 97 ? 0.699 2.200 4.812 1.00 81.88 97 GLY A CA 1
ATOM 713 C C . GLY A 1 97 ? -0.702 2.801 4.852 1.00 81.88 97 GLY A C 1
ATOM 714 O O . GLY A 1 97 ? -1.550 2.514 4.025 1.00 81.88 97 GLY A O 1
ATOM 715 N N . GLY A 1 98 ? -1.025 3.630 5.840 1.00 88.56 98 GLY A N 1
ATOM 716 C CA . GLY A 1 98 ? -1.261 2.991 7.123 1.00 88.56 98 GLY A CA 1
ATOM 717 C C . GLY A 1 98 ? -2.122 1.740 6.886 1.00 88.56 98 GLY A C 1
ATOM 718 O O . GLY A 1 98 ? -1.567 0.652 6.905 1.00 88.56 98 GLY A O 1
ATOM 719 N N . GLU A 1 99 ? -3.396 1.882 6.507 1.00 98.38 99 GLU A N 1
ATOM 720 C CA . GLU A 1 99 ? -4.187 0.761 5.967 1.00 98.38 99 GLU A CA 1
ATOM 721 C C . GLU A 1 99 ? -4.323 0.846 4.430 1.00 98.38 99 GLU A C 1
ATOM 723 O O . GLU A 1 99 ? -5.086 1.689 3.941 1.00 98.38 99 GLU A O 1
ATOM 728 N N . PRO A 1 100 ? -3.658 -0.036 3.652 1.00 98.19 100 PRO A N 1
ATOM 729 C CA . PRO A 1 100 ? -3.672 0.032 2.190 1.00 98.19 100 PRO A CA 1
ATOM 730 C C . PRO A 1 100 ? -5.061 -0.183 1.584 1.00 98.19 100 PRO A C 1
ATOM 732 O O . PRO A 1 100 ? -5.364 0.412 0.550 1.00 98.19 100 PRO A O 1
ATOM 735 N N . LEU A 1 101 ? -5.938 -0.978 2.209 1.00 97.69 101 LEU A N 1
ATOM 736 C CA . LEU A 1 101 ? -7.278 -1.266 1.677 1.00 97.69 101 LEU A CA 1
ATOM 737 C C . LEU A 1 101 ? -8.253 -0.083 1.764 1.00 97.69 101 LEU A C 1
ATOM 739 O O . LEU A 1 101 ? -9.375 -0.173 1.270 1.00 97.69 101 LEU A O 1
ATOM 743 N N . LEU A 1 102 ? -7.831 1.052 2.330 1.00 97.19 102 LEU A N 1
ATOM 744 C CA . LEU A 1 102 ? -8.547 2.319 2.170 1.00 97.19 102 LEU A CA 1
ATOM 745 C C . LEU A 1 102 ? -8.433 2.889 0.751 1.00 97.19 102 LEU A C 1
ATOM 747 O O . LEU A 1 102 ? -9.239 3.742 0.378 1.00 97.19 102 LEU A O 1
ATOM 751 N N . GLN A 1 103 ? -7.424 2.463 -0.015 1.00 98.12 103 GLN A N 1
ATOM 752 C CA . GLN A 1 103 ? -7.089 3.053 -1.310 1.00 98.12 103 GLN A CA 1
ATOM 753 C C . GLN A 1 103 ? -6.785 2.026 -2.409 1.00 98.12 103 GLN A C 1
ATOM 755 O O . GLN A 1 103 ? -7.026 2.313 -3.576 1.00 98.12 103 GLN A O 1
ATOM 760 N N . LEU A 1 104 ? -6.247 0.849 -2.082 1.00 97.94 104 LEU A N 1
ATOM 761 C CA . LEU A 1 104 ? -5.933 -0.187 -3.064 1.00 97.94 104 LEU A CA 1
ATOM 762 C C . LEU A 1 104 ? -7.223 -0.797 -3.629 1.00 97.94 104 LEU A C 1
ATOM 764 O O . LEU A 1 104 ? -7.974 -1.460 -2.916 1.00 97.94 104 LEU A O 1
ATOM 768 N N . ASP A 1 105 ? -7.459 -0.590 -4.923 1.00 97.06 105 ASP A N 1
ATOM 769 C CA . ASP A 1 105 ? -8.647 -1.048 -5.637 1.00 97.06 105 ASP A CA 1
ATOM 770 C C . ASP A 1 105 ? -8.301 -1.893 -6.876 1.00 97.06 105 ASP A C 1
ATOM 772 O O . ASP A 1 105 ? -7.146 -1.986 -7.299 1.00 97.06 105 ASP A O 1
ATOM 776 N N . ALA A 1 106 ? -9.318 -2.541 -7.457 1.00 96.75 106 ALA A N 1
ATOM 777 C CA . ALA A 1 106 ? -9.141 -3.429 -8.609 1.00 96.75 106 ALA A CA 1
ATOM 778 C C . ALA A 1 106 ? -8.446 -2.747 -9.812 1.00 96.75 106 ALA A C 1
ATOM 780 O O . ALA A 1 106 ? -7.518 -3.337 -10.358 1.00 96.75 106 ALA A O 1
ATOM 781 N N . PRO A 1 107 ? -8.780 -1.494 -10.192 1.00 97.38 107 PRO A N 1
ATOM 782 C CA . PRO A 1 107 ? -8.063 -0.801 -11.261 1.00 97.38 107 PRO A CA 1
ATOM 783 C C . PRO A 1 107 ? -6.559 -0.630 -11.015 1.00 97.38 107 PRO A C 1
ATOM 785 O O . PRO A 1 107 ? -5.779 -0.686 -11.969 1.00 97.38 107 PRO A O 1
ATOM 788 N N . LEU A 1 108 ? -6.134 -0.390 -9.768 1.00 98.25 108 LEU A N 1
ATOM 789 C CA . LEU A 1 108 ? -4.711 -0.292 -9.442 1.00 98.25 108 LEU A CA 1
ATOM 790 C C . LEU A 1 108 ? -4.032 -1.661 -9.458 1.00 98.25 108 LEU A C 1
ATOM 792 O O . LEU A 1 108 ? -2.922 -1.768 -9.976 1.00 98.25 108 LEU A O 1
ATOM 796 N N . ILE A 1 109 ? -4.706 -2.697 -8.959 1.00 98.50 109 ILE A N 1
ATOM 797 C CA . ILE A 1 109 ? -4.233 -4.088 -9.020 1.00 98.50 109 ILE A CA 1
ATOM 798 C C . ILE A 1 109 ? -3.973 -4.496 -10.472 1.00 98.50 109 ILE A C 1
ATOM 800 O O . ILE A 1 109 ? -2.846 -4.853 -10.816 1.00 98.50 109 ILE A O 1
ATOM 804 N N . ASP A 1 110 ? -4.963 -4.309 -11.347 1.00 98.38 110 ASP A N 1
ATOM 805 C CA . ASP A 1 110 ? -4.841 -4.605 -12.776 1.00 98.38 110 ASP A CA 1
ATOM 806 C C . ASP A 1 110 ? -3.696 -3.806 -13.419 1.00 98.38 110 ASP A C 1
ATOM 808 O O . ASP A 1 110 ? -2.940 -4.317 -14.248 1.00 98.38 110 ASP A O 1
ATOM 812 N N . ALA A 1 111 ? -3.531 -2.535 -13.035 1.00 98.50 111 ALA A N 1
ATOM 813 C CA . ALA A 1 111 ? -2.468 -1.688 -13.564 1.00 98.50 111 ALA A CA 1
ATOM 814 C C . ALA A 1 111 ? -1.065 -2.137 -13.113 1.00 98.50 111 ALA A C 1
ATOM 816 O O . ALA A 1 111 ? -0.124 -2.063 -13.910 1.00 98.50 111 ALA A O 1
ATOM 817 N N . LEU A 1 112 ? -0.907 -2.594 -11.871 1.00 98.75 112 LEU A N 1
ATOM 818 C CA . LEU A 1 112 ? 0.356 -3.131 -11.355 1.00 98.75 112 LEU A CA 1
ATOM 819 C C . LEU A 1 112 ? 0.698 -4.463 -12.033 1.00 98.75 112 LEU A C 1
ATOM 821 O O . LEU A 1 112 ? 1.811 -4.628 -12.539 1.00 98.75 112 LEU A O 1
ATOM 825 N N . HIS A 1 113 ? -0.280 -5.362 -12.148 1.00 98.69 113 HIS A N 1
ATOM 826 C CA . HIS A 1 113 ? -0.144 -6.623 -12.882 1.00 98.69 113 HIS A CA 1
ATOM 827 C C . HIS A 1 113 ? 0.220 -6.406 -14.352 1.00 98.69 113 HIS A C 1
ATOM 829 O O . HIS A 1 113 ? 1.110 -7.078 -14.870 1.00 98.69 113 HIS A O 1
ATOM 835 N N . ALA A 1 114 ? -0.373 -5.410 -15.017 1.00 98.44 114 ALA A N 1
ATOM 836 C CA . ALA A 1 114 ? -0.030 -5.053 -16.396 1.00 98.44 114 ALA A CA 1
ATOM 837 C C . ALA A 1 114 ? 1.431 -4.586 -16.571 1.00 98.44 114 ALA A C 1
ATOM 839 O O . ALA A 1 114 ? 1.937 -4.567 -17.691 1.00 98.44 114 ALA A O 1
ATOM 840 N N . ARG A 1 115 ? 2.121 -4.222 -15.480 1.00 98.12 115 ARG A N 1
ATOM 841 C CA . ARG A 1 115 ? 3.561 -3.893 -15.448 1.00 98.12 115 ARG A CA 1
ATOM 842 C C . ARG A 1 115 ? 4.422 -5.058 -14.952 1.00 98.12 115 ARG A C 1
ATOM 844 O O . ARG A 1 115 ? 5.602 -4.877 -14.670 1.00 98.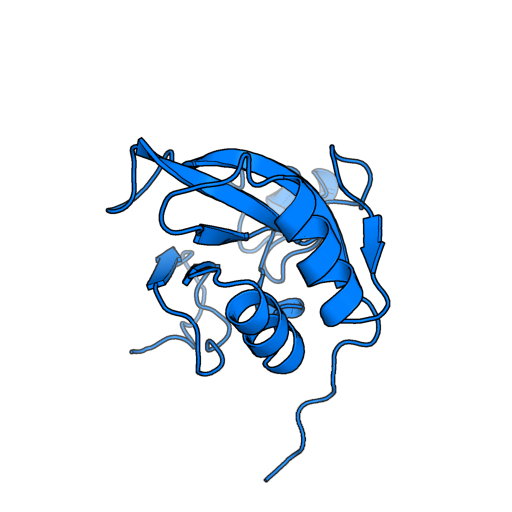12 115 ARG A O 1
ATOM 851 N N . GLY A 1 116 ? 3.838 -6.252 -14.859 1.00 98.00 116 GLY A N 1
ATOM 852 C CA . GLY A 1 116 ? 4.513 -7.494 -14.491 1.00 98.00 116 GLY A CA 1
ATOM 853 C C . GLY A 1 116 ? 4.742 -7.677 -12.992 1.00 98.00 116 GLY A C 1
ATOM 854 O O . GLY A 1 116 ? 5.376 -8.658 -12.607 1.00 98.00 116 GLY A O 1
ATOM 855 N N . PHE A 1 117 ? 4.256 -6.763 -12.147 1.00 98.62 117 PHE A N 1
ATOM 856 C CA . PHE A 1 117 ? 4.416 -6.879 -10.702 1.00 98.62 117 PHE A CA 1
ATOM 857 C C . PHE A 1 117 ? 3.537 -7.993 -10.146 1.00 98.62 117 PHE A C 1
ATOM 859 O O . PHE A 1 117 ? 2.354 -8.057 -10.458 1.00 98.62 117 PHE A O 1
ATOM 866 N N . LYS A 1 118 ? 4.095 -8.805 -9.248 1.00 98.56 118 LYS A N 1
ATOM 867 C CA . LYS A 1 118 ? 3.300 -9.489 -8.221 1.00 98.56 118 LYS A CA 1
ATOM 868 C C . LYS A 1 118 ? 2.974 -8.506 -7.101 1.00 98.56 118 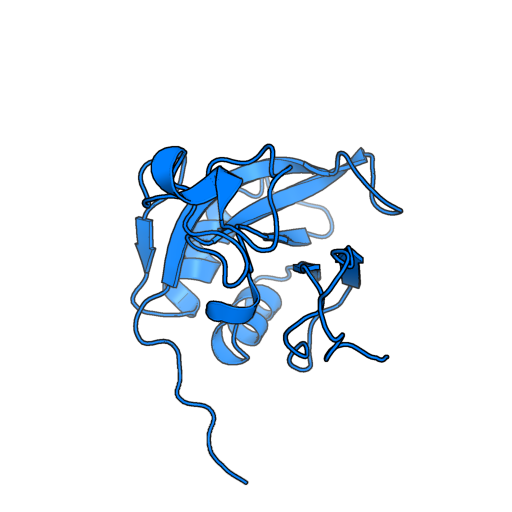LYS A C 1
ATOM 870 O O . LYS A 1 118 ? 3.784 -7.627 -6.801 1.00 98.56 118 LYS A O 1
ATOM 875 N N . ILE A 1 119 ? 1.829 -8.672 -6.458 1.00 98.69 119 ILE A N 1
ATOM 876 C CA . ILE A 1 119 ? 1.341 -7.775 -5.412 1.00 98.69 119 ILE A CA 1
ATOM 877 C C . ILE A 1 119 ? 1.306 -8.526 -4.085 1.00 98.69 119 ILE A C 1
ATOM 879 O O . ILE A 1 119 ? 0.568 -9.496 -3.923 1.00 98.69 119 ILE A O 1
ATOM 883 N N . ALA A 1 120 ? 2.092 -8.050 -3.125 1.00 98.56 120 ALA A N 1
ATOM 884 C CA . ALA A 1 120 ? 1.924 -8.384 -1.720 1.00 98.56 120 ALA A CA 1
ATOM 885 C C . ALA A 1 120 ? 1.200 -7.237 -1.007 1.00 98.56 120 ALA A C 1
ATOM 887 O O . ALA A 1 120 ? 1.433 -6.072 -1.326 1.00 98.56 120 ALA A O 1
ATOM 888 N N . ILE A 1 121 ? 0.349 -7.553 -0.035 1.00 98.56 121 ILE A N 1
ATOM 889 C CA . ILE A 1 121 ? -0.288 -6.561 0.835 1.00 98.56 121 ILE A CA 1
ATOM 890 C C . ILE A 1 121 ? 0.063 -6.813 2.300 1.00 98.56 121 ILE A C 1
ATOM 892 O O . ILE A 1 121 ? 0.084 -7.959 2.744 1.00 98.56 121 ILE A O 1
ATOM 896 N N . GLU A 1 122 ? 0.287 -5.728 3.037 1.00 98.44 122 GLU A N 1
ATOM 897 C CA . GLU A 1 122 ? 0.401 -5.700 4.498 1.00 98.44 122 GLU A CA 1
ATOM 898 C C . GLU A 1 122 ? -0.814 -4.945 5.057 1.00 98.44 122 GLU A C 1
ATOM 900 O O . GLU A 1 122 ? -0.873 -3.717 4.971 1.00 98.44 122 GLU A O 1
ATOM 905 N N . THR A 1 123 ? -1.809 -5.663 5.585 1.00 98.44 123 THR A N 1
ATOM 906 C CA . THR A 1 123 ? -3.081 -5.0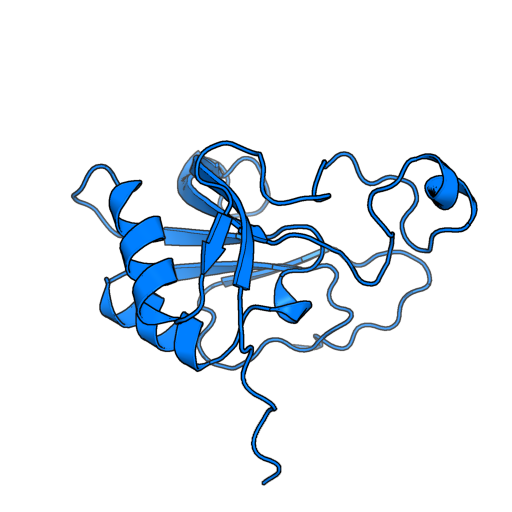81 6.062 1.00 98.44 123 THR A CA 1
ATOM 907 C C . THR A 1 123 ? -3.342 -5.398 7.534 1.00 98.44 123 THR A C 1
ATOM 909 O O . THR A 1 123 ? -2.938 -6.438 8.064 1.00 98.44 123 THR A O 1
ATOM 912 N N . ASN A 1 124 ? -4.072 -4.515 8.217 1.00 98.06 124 ASN A N 1
ATOM 913 C CA . ASN A 1 124 ? -4.572 -4.771 9.567 1.00 98.06 124 ASN A CA 1
ATOM 914 C C . ASN A 1 124 ? -5.754 -5.769 9.603 1.00 98.06 124 ASN A C 1
ATOM 916 O O . ASN A 1 124 ? -6.176 -6.174 10.687 1.00 98.06 124 ASN A O 1
ATOM 920 N N . GLY A 1 125 ? -6.281 -6.167 8.436 1.00 97.56 125 GLY A N 1
ATOM 921 C CA . GLY A 1 125 ? -7.298 -7.215 8.282 1.00 97.56 125 GLY A CA 1
ATOM 922 C C . GLY A 1 125 ? -8.739 -6.787 8.555 1.00 97.56 125 GLY A C 1
ATOM 923 O O . GLY A 1 125 ? -9.650 -7.612 8.465 1.00 97.56 125 GLY A O 1
ATOM 924 N N . THR A 1 126 ? -8.977 -5.516 8.881 1.00 97.94 126 THR A N 1
ATOM 925 C CA . THR A 1 126 ? -10.326 -4.993 9.177 1.00 97.94 126 THR A CA 1
ATOM 926 C C . THR A 1 126 ? -11.140 -4.649 7.929 1.00 97.94 126 THR A C 1
ATOM 928 O O . THR A 1 126 ? -12.325 -4.335 8.028 1.00 97.94 126 THR A O 1
ATOM 931 N N . ILE A 1 127 ? -10.524 -4.740 6.749 1.00 97.31 127 ILE A N 1
ATOM 932 C CA . ILE A 1 127 ? -11.161 -4.600 5.438 1.00 97.31 127 ILE A CA 1
ATOM 933 C C . ILE A 1 127 ? -10.825 -5.864 4.638 1.00 97.31 127 ILE A C 1
ATOM 935 O O . ILE A 1 127 ? -9.713 -6.378 4.729 1.00 97.31 127 ILE A O 1
ATOM 939 N N . ALA A 1 128 ? -11.796 -6.395 3.894 1.00 96.25 128 ALA A N 1
ATOM 940 C CA . ALA A 1 128 ? -11.566 -7.547 3.030 1.00 96.25 128 ALA A CA 1
ATOM 941 C C . ALA A 1 128 ? -10.785 -7.122 1.781 1.00 96.25 128 ALA A C 1
ATOM 943 O O . ALA A 1 128 ? -11.073 -6.088 1.172 1.00 96.25 128 ALA A O 1
ATOM 944 N N . THR A 1 129 ? -9.810 -7.934 1.397 1.00 95.31 129 THR A N 1
ATOM 945 C CA . THR A 1 129 ? -9.008 -7.703 0.198 1.00 95.31 129 THR A CA 1
ATOM 946 C C . THR A 1 129 ? -9.848 -7.878 -1.076 1.00 95.31 129 THR A C 1
ATOM 948 O O . THR A 1 129 ? -10.711 -8.759 -1.142 1.00 95.31 129 THR A O 1
ATOM 951 N N . PRO A 1 130 ? -9.636 -7.050 -2.114 1.00 94.06 130 PRO A N 1
ATOM 952 C CA . PRO A 1 130 ? -10.150 -7.340 -3.448 1.00 94.06 130 PRO A CA 1
ATOM 953 C C . PRO A 1 130 ? -9.435 -8.559 -4.058 1.00 94.06 130 PRO A C 1
ATOM 955 O O . PRO A 1 130 ? -8.311 -8.898 -3.686 1.00 94.06 130 PRO A O 1
ATOM 958 N N . PHE A 1 131 ? -10.067 -9.192 -5.049 1.00 94.19 131 PHE A N 1
ATOM 959 C CA . PHE A 1 131 ? -9.421 -10.240 -5.842 1.00 94.19 131 PHE A CA 1
ATOM 960 C C . PHE A 1 131 ? -8.190 -9.705 -6.592 1.00 94.19 131 PHE A C 1
ATOM 962 O O . PHE A 1 131 ? -8.148 -8.537 -6.973 1.00 94.19 131 PHE A O 1
ATOM 969 N N . GLY A 1 132 ? -7.220 -10.587 -6.849 1.00 95.88 132 GLY A N 1
ATOM 970 C CA . GLY A 1 132 ? -6.023 -10.279 -7.640 1.00 95.88 132 GLY A CA 1
ATOM 971 C C . GLY A 1 132 ? -4.778 -9.929 -6.821 1.00 95.88 132 GLY A C 1
ATOM 972 O O . GLY A 1 132 ? -3.723 -9.711 -7.400 1.00 95.88 132 GLY A O 1
ATOM 973 N N . ILE A 1 133 ? -4.843 -9.911 -5.489 1.00 97.44 133 ILE A N 1
ATOM 974 C CA . ILE A 1 133 ? -3.633 -9.816 -4.661 1.00 97.44 133 ILE A CA 1
ATOM 975 C C . ILE A 1 133 ? -2.954 -11.192 -4.589 1.00 97.44 133 ILE A C 1
ATOM 977 O O . ILE A 1 133 ? -3.593 -12.185 -4.248 1.00 97.44 133 ILE A O 1
ATOM 981 N N . ASP A 1 134 ? -1.659 -11.250 -4.908 1.00 97.88 134 ASP A N 1
ATOM 982 C CA . ASP A 1 134 ? -0.893 -12.501 -5.005 1.00 97.88 134 ASP A CA 1
ATOM 983 C C . ASP A 1 134 ? -0.428 -13.035 -3.642 1.00 97.88 134 ASP A C 1
ATOM 985 O O . ASP A 1 134 ? -0.221 -14.239 -3.478 1.00 97.88 134 ASP A O 1
ATOM 989 N N . TRP A 1 135 ? -0.210 -12.144 -2.671 1.00 97.81 135 TRP A N 1
ATOM 990 C CA . TRP A 1 135 ? 0.228 -12.498 -1.323 1.00 97.81 135 TRP A CA 1
ATOM 991 C C . TRP A 1 135 ? -0.424 -11.598 -0.275 1.00 97.81 135 TRP A C 1
ATOM 993 O O . TRP A 1 135 ? -0.247 -10.380 -0.295 1.00 97.81 135 TRP A O 1
ATOM 1003 N N . ILE A 1 136 ? -1.146 -12.197 0.670 1.00 97.69 136 ILE A N 1
ATOM 1004 C CA . ILE A 1 136 ? -1.856 -11.466 1.721 1.00 97.69 136 ILE A CA 1
ATOM 1005 C C . ILE A 1 136 ? -1.165 -11.708 3.058 1.00 97.69 136 ILE A C 1
ATOM 1007 O O . ILE A 1 136 ? -1.180 -12.820 3.581 1.00 97.69 136 ILE A O 1
ATOM 1011 N N . CYS A 1 137 ? -0.582 -10.652 3.622 1.00 97.69 137 CYS A N 1
ATOM 1012 C CA . CYS A 1 137 ? -0.137 -10.626 5.004 1.00 97.69 137 CYS A CA 1
ATOM 1013 C C . CYS A 1 137 ? -1.163 -9.858 5.843 1.00 97.69 137 CYS A C 1
ATOM 1015 O O . CYS A 1 137 ? -1.443 -8.680 5.600 1.00 97.69 137 CYS A O 1
ATOM 1017 N N . VAL A 1 138 ? -1.747 -10.543 6.826 1.00 97.62 138 VAL A N 1
ATOM 1018 C CA . VAL A 1 138 ? -2.680 -9.942 7.780 1.00 97.62 138 VAL A CA 1
ATOM 1019 C C . VAL A 1 138 ? -1.992 -9.848 9.130 1.00 97.62 138 VAL A C 1
ATOM 1021 O O . VAL A 1 138 ? -1.535 -10.854 9.670 1.00 97.62 138 VAL A O 1
ATOM 1024 N N . SER A 1 139 ? -1.974 -8.647 9.703 1.00 96.81 139 SER A N 1
ATOM 1025 C CA . SER A 1 139 ? -1.489 -8.398 11.058 1.00 96.81 139 SER A CA 1
ATOM 1026 C C . SER A 1 139 ? -2.655 -7.905 11.924 1.00 96.81 139 SER A C 1
ATOM 1028 O O . SER A 1 139 ? -2.896 -6.693 11.994 1.00 96.81 139 SER A O 1
ATOM 1030 N N . PRO A 1 140 ? -3.418 -8.813 12.566 1.00 95.81 140 PRO A N 1
ATOM 1031 C CA . PRO A 1 140 ? -4.551 -8.450 13.410 1.00 95.81 140 PRO A CA 1
ATOM 1032 C C . PRO A 1 140 ? -4.155 -7.497 14.537 1.00 95.81 140 PRO A C 1
ATOM 1034 O O . PRO A 1 140 ? -3.049 -7.562 15.078 1.00 95.81 140 PRO A O 1
ATOM 1037 N N . LYS A 1 141 ? -5.077 -6.613 14.914 1.00 96.00 141 LYS A N 1
ATOM 1038 C CA . LYS A 1 141 ? -4.900 -5.668 16.019 1.00 96.00 141 LYS A CA 1
ATOM 1039 C C . LYS A 1 141 ? -5.923 -5.999 17.100 1.00 96.00 141 LYS A C 1
ATOM 1041 O O . LYS A 1 141 ? -7.090 -6.230 16.803 1.00 96.00 141 LYS A O 1
ATOM 1046 N N . ALA A 1 142 ? -5.487 -6.081 18.355 1.00 94.56 142 ALA A N 1
ATOM 1047 C CA . ALA A 1 142 ? -6.380 -6.454 19.449 1.00 94.56 142 ALA A CA 1
ATOM 1048 C C . ALA A 1 142 ? -7.586 -5.499 19.525 1.00 94.56 142 ALA A C 1
ATOM 1050 O O . ALA A 1 142 ? -7.434 -4.287 19.383 1.00 94.56 142 ALA A O 1
ATOM 1051 N N . GLY A 1 143 ? -8.782 -6.050 19.747 1.00 92.56 143 GLY A N 1
ATOM 1052 C CA . GLY A 1 143 ? -10.018 -5.268 19.826 1.00 92.56 143 GLY A CA 1
ATOM 1053 C C . GLY A 1 143 ? -10.640 -4.887 18.478 1.00 92.56 143 GLY A C 1
ATOM 1054 O O . GLY A 1 143 ? -11.616 -4.141 18.471 1.00 92.56 143 GLY A O 1
ATOM 1055 N N . THR A 1 144 ? -10.129 -5.393 17.350 1.00 95.38 144 THR A N 1
ATOM 1056 C CA . THR A 1 144 ? -10.766 -5.227 16.035 1.00 95.38 144 THR A CA 1
ATOM 1057 C C . THR A 1 144 ? -11.464 -6.501 15.567 1.00 95.38 144 THR A C 1
ATOM 1059 O O . THR A 1 144 ? -11.107 -7.614 15.953 1.00 95.38 144 THR A O 1
ATOM 1062 N N . LEU A 1 145 ? -12.482 -6.333 14.719 1.00 95.19 145 LEU A N 1
ATOM 1063 C CA . LEU A 1 145 ? -13.102 -7.436 13.990 1.00 95.19 145 LEU A CA 1
ATOM 1064 C C . LEU A 1 145 ? -12.366 -7.639 12.665 1.00 95.19 145 LEU A C 1
ATOM 1066 O O . LEU A 1 145 ? -12.151 -6.681 11.921 1.00 95.19 145 LEU A O 1
ATOM 1070 N N . LEU A 1 146 ? -12.001 -8.886 12.372 1.00 95.88 146 LEU A N 1
ATOM 1071 C CA . LEU A 1 146 ? -11.406 -9.249 11.090 1.00 95.88 146 LEU A CA 1
ATOM 1072 C C . LEU A 1 146 ? -12.492 -9.359 10.021 1.00 95.88 146 LEU A C 1
ATOM 1074 O O . LEU A 1 146 ? -13.480 -10.070 10.196 1.00 95.88 146 LEU A O 1
ATOM 1078 N N . ALA A 1 147 ? -12.280 -8.661 8.910 1.00 95.44 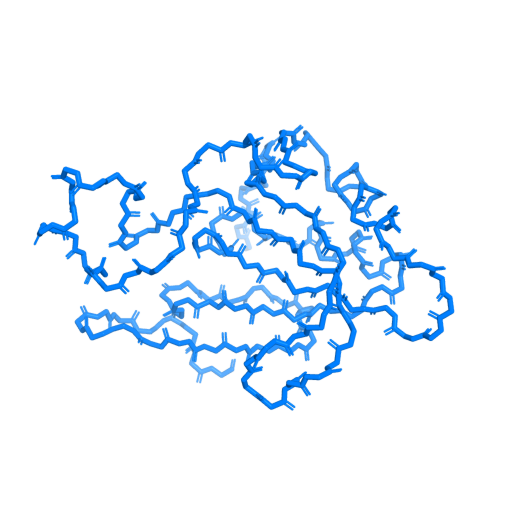147 ALA A N 1
ATOM 1079 C CA . ALA A 1 147 ? -13.069 -8.810 7.692 1.00 95.44 147 ALA A CA 1
ATOM 1080 C C . ALA A 1 147 ? -12.379 -9.748 6.689 1.00 95.44 147 ALA A C 1
ATOM 1082 O O . ALA A 1 147 ? -13.051 -10.409 5.901 1.00 95.44 147 ALA A O 1
ATOM 1083 N N . GLN A 1 148 ? -11.046 -9.826 6.732 1.00 92.00 148 GLN A N 1
ATOM 1084 C CA . GLN A 1 148 ? -10.261 -10.777 5.951 1.00 92.00 148 GLN A CA 1
ATOM 1085 C C . GLN A 1 148 ? -10.224 -12.131 6.675 1.00 92.00 148 GLN A C 1
ATOM 1087 O O . GLN A 1 148 ? -9.562 -12.262 7.704 1.00 92.00 148 GLN A O 1
ATOM 1092 N N . LEU A 1 149 ? -10.953 -13.122 6.154 1.00 81.62 149 LEU A N 1
ATOM 1093 C CA . LEU A 1 149 ? -11.141 -14.432 6.801 1.00 81.62 149 LEU A CA 1
ATOM 1094 C C . LEU A 1 149 ? -10.563 -15.618 6.008 1.00 81.62 149 LEU A C 1
ATOM 1096 O O . LEU A 1 149 ? -10.484 -16.718 6.554 1.00 81.62 149 LEU A O 1
ATOM 1100 N N . SER A 1 150 ? -10.160 -15.407 4.750 1.00 67.50 150 SER A N 1
ATOM 1101 C CA . SER A 1 150 ? -9.553 -16.421 3.872 1.00 67.50 150 SER A CA 1
ATOM 1102 C C . SER A 1 150 ? -8.789 -15.780 2.728 1.00 67.50 150 SER A C 1
ATOM 1104 O O . SER A 1 150 ? -9.421 -14.933 2.055 1.00 67.50 150 SER A O 1
#

Foldseek 3Di:
DDPDPADQKWFWQEWAWDADCDDPRGRPTAIETATAQDPQFGLDQVCLVVGLHNPDPDRRHGQPYYLGDMDRFLLRVLVSNLVRDPDDDQYEYEQCHPARVVHDDPRNLVNNVVSRYAYEYEHCQLDADDPNHPHYDHDHGPPGDGPHDD

Sequence (150 aa):
MRAAKGVSVYSVKECYFTLQGEGAQTGRAAVFLRFSGCNLWSGLERDRESAVCRFCDTDFAGVDGPGGGKFGAPRALADHVAKFWPGGGSPIVVCTGGEPLLQLDAPLIDALHARGFKIAIETNGTIATPFGIDWICVSPKAGTLLAQLS

pLDDT: mean 94.38, std 10.71, range [34.94, 98.88]

Radius of gyration: 14.82 Å; chains: 1; bounding box: 40×30×40 Å

Secondary structure (DSSP, 8-state):
-PPP---S-EEEEEEEEEE--SGGGTT-EEEEEEES--SS--S-GGGTTTSS--------SSS-STT-EEESSHHHHHHHHHTT--SSS--EEEEESS-GGGT--HHHHHHHHTTT-EEEEEE-SSSPPPTT-SEEEE---TT-------